Protein AF-A0A2N1PLI0-F1 (afdb_monomer_lite)

Radius of gyration: 13.18 Å; chains: 1; bounding box: 39×27×33 Å

pLDDT: mean 87.38, std 13.5, range [31.52, 97.5]

Foldseek 3Di:
DPPQCAQQQQDRVVPDPCPVPQFVGCVVVVQCTPCNVVDPDPGQQSSVVCVVVVHRHCLQPPCPPDPSSLVPDDPPDDPVRRVVVSVNSNVRSVVCPPPDDD

Secondary structure (DSSP, 8-state):
----SB-TTS-BGGG-TTBTTTB--TTTTTT--GGGGGSS-SS-HHHHHHHHHT-SSGGG-TTPSPHHHHTT--TTS-HHHHHHHHHHHHHHHHTTTT----

Organism: NCBI:txid2013854

Structure (mmCIF, N/CA/C/O backbone):
data_AF-A0A2N1PLI0-F1
#
_entry.id   AF-A0A2N1PLI0-F1
#
loop_
_atom_site.group_PDB
_atom_site.id
_atom_site.type_symbol
_atom_site.label_atom_id
_atom_site.label_alt_id
_atom_site.label_comp_id
_atom_site.label_asym_id
_atom_site.label_entity_id
_atom_site.label_seq_id
_atom_site.pdbx_PDB_ins_code
_atom_site.Cartn_x
_atom_site.Cartn_y
_atom_site.Cartn_z
_atom_site.occupancy
_atom_site.B_iso_or_equiv
_atom_site.auth_seq_id
_atom_site.auth_comp_id
_atom_site.auth_asym_id
_atom_site.auth_atom_id
_atom_site.pdbx_PDB_model_num
ATOM 1 N N . MET A 1 1 ? -20.205 3.738 -10.342 1.00 31.52 1 MET A N 1
ATOM 2 C CA . MET A 1 1 ? -19.297 3.507 -9.199 1.00 31.52 1 MET A CA 1
ATOM 3 C C . MET A 1 1 ? -18.099 4.430 -9.349 1.00 31.52 1 MET A C 1
ATOM 5 O O . MET A 1 1 ? -17.410 4.333 -10.355 1.00 31.52 1 MET A O 1
ATOM 9 N N . LYS A 1 2 ? -17.886 5.378 -8.429 1.00 37.06 2 LYS A N 1
ATOM 10 C CA . LYS A 1 2 ? -16.629 6.140 -8.395 1.00 37.06 2 LYS A CA 1
ATOM 11 C C . LYS A 1 2 ? -15.590 5.237 -7.740 1.00 37.06 2 LYS A C 1
ATOM 13 O O . LYS A 1 2 ? -15.608 5.084 -6.527 1.00 37.06 2 LYS A O 1
ATOM 18 N N . VAL A 1 3 ? -14.750 4.594 -8.546 1.00 47.16 3 VAL A N 1
ATOM 19 C CA . VAL A 1 3 ? -13.606 3.835 -8.032 1.00 47.16 3 VAL A CA 1
ATOM 20 C C . VAL A 1 3 ? -12.694 4.833 -7.326 1.00 47.16 3 VAL A C 1
ATOM 22 O O . VAL A 1 3 ? -12.266 5.825 -7.919 1.00 47.16 3 VAL A O 1
ATOM 25 N N . SER A 1 4 ? -12.471 4.619 -6.032 1.00 62.12 4 SER A N 1
ATOM 26 C CA . SER A 1 4 ? -11.475 5.357 -5.264 1.00 62.12 4 SER A CA 1
ATOM 27 C C . SER A 1 4 ? -10.123 5.158 -5.953 1.00 62.12 4 SER A C 1
ATOM 29 O O . SER A 1 4 ? -9.666 4.029 -6.088 1.00 62.12 4 SER A O 1
ATOM 31 N N . SER A 1 5 ? -9.487 6.234 -6.429 1.00 77.75 5 SER A N 1
ATOM 32 C CA . SER A 1 5 ? -8.141 6.168 -7.026 1.00 77.75 5 SER A CA 1
ATOM 33 C C . SER A 1 5 ? -7.057 5.798 -6.009 1.00 77.75 5 SER A C 1
ATOM 35 O O . SER A 1 5 ? -5.898 5.651 -6.380 1.00 77.75 5 SER A O 1
ATOM 37 N N . LEU A 1 6 ? -7.420 5.685 -4.727 1.00 86.50 6 LEU A N 1
ATOM 38 C CA . LEU A 1 6 ? -6.512 5.336 -3.655 1.00 86.50 6 LEU A CA 1
ATOM 39 C C . LEU A 1 6 ? -6.474 3.819 -3.474 1.00 86.50 6 LEU A C 1
ATOM 41 O O . LEU A 1 6 ? -7.511 3.181 -3.310 1.00 86.50 6 LEU A O 1
ATOM 45 N N . THR A 1 7 ? -5.277 3.247 -3.468 1.00 91.12 7 THR A N 1
ATOM 46 C CA . THR A 1 7 ? -5.082 1.825 -3.178 1.00 91.12 7 THR A CA 1
ATOM 47 C C . THR A 1 7 ? -5.256 1.537 -1.681 1.00 91.12 7 THR A C 1
ATOM 49 O O . THR A 1 7 ? -5.116 2.450 -0.858 1.00 91.12 7 THR A O 1
ATOM 52 N N . PRO A 1 8 ? -5.453 0.266 -1.276 1.00 92.50 8 PRO A N 1
ATOM 53 C CA . PRO A 1 8 ? -5.549 -0.093 0.141 1.00 92.50 8 PRO A CA 1
ATOM 54 C C . PRO A 1 8 ? -4.339 0.330 0.985 1.00 92.50 8 PRO A C 1
ATOM 56 O O . PRO A 1 8 ? -4.476 0.579 2.179 1.00 92.50 8 PRO A O 1
ATOM 59 N N . CYS A 1 9 ? -3.153 0.460 0.378 1.00 94.25 9 CYS A N 1
ATOM 60 C CA . CYS A 1 9 ? -1.942 0.919 1.059 1.00 94.25 9 CYS A CA 1
ATOM 61 C C . CYS A 1 9 ? -1.769 2.453 1.064 1.00 94.25 9 CYS A C 1
ATOM 63 O O . CYS A 1 9 ? -0.817 2.949 1.657 1.00 94.25 9 CYS A O 1
ATOM 65 N N . GLY A 1 10 ? -2.665 3.219 0.434 1.00 92.44 10 GLY A N 1
ATOM 66 C CA . GLY A 1 10 ? -2.609 4.684 0.428 1.00 92.44 10 GLY A CA 1
ATOM 67 C C . GLY A 1 10 ? -1.849 5.312 -0.743 1.00 92.44 10 GLY A C 1
ATOM 68 O O . GLY A 1 10 ? -1.556 6.507 -0.689 1.00 92.44 10 GLY A O 1
ATOM 69 N N . GLN A 1 11 ? -1.531 4.547 -1.793 1.00 91.44 11 GLN A N 1
ATOM 70 C CA . GLN A 1 11 ? -0.988 5.106 -3.037 1.00 91.44 11 GLN A CA 1
ATOM 71 C C . GLN A 1 11 ? -2.107 5.701 -3.893 1.00 91.44 11 GLN A C 1
ATOM 73 O O . GLN A 1 11 ? -3.163 5.085 -4.021 1.00 91.44 11 GLN A O 1
ATOM 78 N N . ASP A 1 12 ? -1.878 6.864 -4.504 1.00 89.75 12 ASP A N 1
ATOM 79 C CA . ASP A 1 12 ? -2.834 7.477 -5.435 1.00 89.75 12 ASP A CA 1
ATOM 80 C C . ASP A 1 12 ? -2.513 7.090 -6.882 1.00 89.75 12 ASP A C 1
ATOM 82 O O . ASP A 1 12 ? -1.507 7.511 -7.458 1.00 89.75 12 ASP A O 1
ATOM 86 N N . CYS A 1 13 ? -3.396 6.304 -7.495 1.00 88.50 13 CYS A N 1
ATOM 87 C CA . CYS A 1 13 ? -3.280 5.895 -8.888 1.00 88.50 13 CYS A CA 1
ATOM 88 C C . CYS A 1 13 ? -3.340 7.078 -9.865 1.00 88.50 13 CYS A C 1
ATOM 90 O O . CYS A 1 13 ? -2.790 6.961 -10.955 1.00 88.50 13 CYS A O 1
ATOM 92 N N . ASN A 1 14 ? -3.935 8.223 -9.500 1.00 86.50 14 ASN A N 1
ATOM 93 C CA . ASN A 1 14 ? -3.998 9.385 -10.400 1.00 86.50 14 ASN A CA 1
ATOM 94 C C . ASN A 1 14 ? -2.616 9.987 -10.690 1.00 86.50 14 ASN A C 1
ATOM 96 O O . ASN A 1 14 ? -2.405 10.536 -11.768 1.00 86.50 14 ASN A O 1
ATOM 100 N N . GLY A 1 15 ? -1.691 9.899 -9.731 1.00 84.38 15 GLY A N 1
ATOM 101 C CA . GLY A 1 15 ? -0.311 10.371 -9.874 1.00 84.38 15 GLY A CA 1
ATOM 102 C C . GLY A 1 15 ? 0.675 9.278 -10.291 1.00 84.38 15 GLY A C 1
ATOM 103 O O . GLY A 1 15 ? 1.872 9.538 -10.388 1.00 84.38 15 GLY A O 1
ATOM 104 N N . CYS A 1 16 ? 0.209 8.045 -10.509 1.00 86.50 16 CYS A N 1
ATOM 105 C CA . CYS A 1 16 ? 1.072 6.897 -10.758 1.00 86.50 16 CYS A CA 1
ATOM 106 C C . CYS A 1 16 ? 1.323 6.699 -12.258 1.00 86.50 16 CYS A C 1
ATOM 108 O O . CYS A 1 16 ? 0.404 6.369 -13.003 1.00 86.50 16 CYS A O 1
ATOM 110 N N . GLY A 1 17 ? 2.583 6.791 -12.694 1.00 87.62 17 GLY A N 1
ATOM 111 C CA . GLY A 1 17 ? 2.965 6.605 -14.103 1.00 87.62 17 GLY A CA 1
ATOM 112 C C . GLY A 1 17 ? 2.745 5.193 -14.673 1.00 87.62 17 GLY A C 1
ATOM 113 O O . GLY A 1 17 ? 2.812 5.013 -15.888 1.00 87.62 17 GLY A O 1
ATOM 114 N N . HIS A 1 18 ? 2.475 4.198 -13.823 1.00 89.31 18 HIS A N 1
ATOM 115 C CA . HIS A 1 18 ? 2.138 2.832 -14.245 1.00 89.31 18 HIS A CA 1
ATOM 116 C C . HIS A 1 18 ? 0.632 2.628 -14.437 1.00 89.31 18 HIS A C 1
ATOM 118 O O . HIS A 1 18 ? 0.215 1.718 -15.156 1.00 89.31 18 HIS A O 1
ATOM 124 N N . PHE A 1 19 ? -0.207 3.441 -13.788 1.00 89.81 19 PHE A N 1
ATOM 125 C CA . PHE A 1 19 ? -1.654 3.302 -13.907 1.00 89.81 19 PHE A CA 1
ATOM 126 C C . PHE A 1 19 ? -2.095 3.662 -15.332 1.00 89.81 19 PHE A C 1
ATOM 128 O O . PHE A 1 19 ? -1.686 4.685 -15.874 1.00 89.81 19 PHE A O 1
ATOM 135 N N . ASN A 1 20 ? -2.891 2.792 -15.960 1.00 88.44 20 ASN A N 1
ATOM 136 C CA . ASN A 1 20 ? -3.220 2.810 -17.395 1.00 88.44 20 ASN A CA 1
ATOM 137 C C . ASN A 1 20 ? -2.023 2.630 -18.351 1.00 88.44 20 ASN A C 1
ATOM 139 O O . ASN A 1 20 ? -2.178 2.768 -19.562 1.00 88.44 20 ASN A O 1
ATOM 143 N N . ASN A 1 21 ? -0.850 2.269 -17.829 1.00 89.62 21 ASN A N 1
ATOM 144 C CA . ASN A 1 21 ? 0.358 1.970 -18.593 1.00 89.62 21 ASN A CA 1
ATOM 145 C C . ASN A 1 21 ? 0.989 0.663 -18.080 1.00 89.62 21 ASN A C 1
ATOM 147 O O . ASN A 1 21 ? 2.038 0.658 -17.440 1.00 89.62 21 ASN A O 1
ATOM 151 N N . GLY A 1 22 ? 0.284 -0.450 -18.292 1.00 86.00 22 GLY A N 1
ATOM 152 C CA . GLY A 1 22 ? 0.680 -1.777 -17.800 1.00 86.00 22 GLY A CA 1
ATOM 153 C C . GLY A 1 22 ? 0.137 -2.142 -16.412 1.00 86.00 22 GLY A C 1
ATOM 154 O O . GLY A 1 22 ? 0.249 -3.292 -16.006 1.00 86.00 22 GLY A O 1
ATOM 155 N N . CYS A 1 23 ? -0.512 -1.214 -15.700 1.00 90.62 23 CYS A N 1
ATOM 156 C CA . CYS A 1 23 ? -1.231 -1.493 -14.454 1.00 90.62 23 CYS A CA 1
ATOM 157 C C . CYS A 1 23 ? -2.687 -1.012 -14.534 1.00 90.62 23 CYS A C 1
ATOM 159 O O . CYS A 1 23 ? -2.947 0.136 -14.896 1.00 90.62 23 CYS A O 1
ATOM 161 N N . VAL A 1 24 ? -3.635 -1.868 -14.138 1.00 89.00 24 VAL A N 1
ATOM 162 C CA . VAL A 1 24 ? -5.077 -1.542 -14.068 1.00 89.00 24 VAL A CA 1
ATOM 163 C C . VAL A 1 24 ? -5.567 -1.264 -12.639 1.00 89.00 24 VAL A C 1
ATOM 165 O O . VAL A 1 24 ? -6.744 -0.991 -12.421 1.00 89.00 24 VAL A O 1
ATOM 168 N N . GLY A 1 25 ? -4.649 -1.264 -11.667 1.00 88.06 25 GLY A N 1
ATOM 169 C CA . GLY A 1 25 ? -4.916 -0.969 -10.259 1.00 88.06 25 GLY A CA 1
ATOM 170 C C . GLY A 1 25 ? -5.250 -2.208 -9.424 1.00 88.06 25 GLY A C 1
ATOM 171 O O . GLY A 1 25 ? -5.864 -3.154 -9.906 1.00 88.06 25 GLY A O 1
ATOM 172 N N . CYS A 1 26 ? -4.868 -2.181 -8.142 1.00 89.62 26 CYS A N 1
ATOM 173 C CA . CYS A 1 26 ? -4.921 -3.356 -7.262 1.00 89.62 26 CYS A CA 1
ATOM 174 C C . CYS A 1 26 ? -6.329 -3.941 -7.088 1.00 89.62 26 CYS A C 1
ATOM 176 O O . CYS A 1 26 ? -6.464 -5.146 -6.941 1.00 89.62 26 CYS A O 1
ATOM 178 N N . MET A 1 27 ? -7.371 -3.101 -7.105 1.00 86.56 27 MET A N 1
ATOM 179 C CA . MET A 1 27 ? -8.761 -3.565 -6.993 1.00 86.56 27 MET A CA 1
ATOM 180 C C . MET A 1 27 ? -9.230 -4.312 -8.244 1.00 86.56 27 MET A C 1
ATOM 182 O O . MET A 1 27 ? -10.055 -5.205 -8.139 1.00 86.56 27 MET A O 1
ATOM 186 N N . ALA A 1 28 ? -8.735 -3.938 -9.426 1.00 89.69 28 ALA A N 1
ATOM 187 C CA . ALA A 1 28 ? -9.103 -4.591 -10.680 1.00 89.69 28 ALA A CA 1
ATOM 188 C C . ALA A 1 28 ? -8.291 -5.869 -10.934 1.00 89.69 28 ALA A C 1
ATOM 190 O O . ALA A 1 28 ? -8.690 -6.690 -11.754 1.00 89.69 28 ALA A O 1
ATOM 191 N N . THR A 1 29 ? -7.155 -6.024 -10.251 1.00 91.94 29 THR A N 1
ATOM 192 C CA . THR A 1 29 ? -6.291 -7.206 -10.338 1.00 91.94 29 THR A CA 1
ATOM 193 C C . THR A 1 29 ? -6.409 -8.139 -9.135 1.00 91.94 29 THR A C 1
ATOM 195 O O . THR A 1 29 ? -5.566 -9.019 -8.991 1.00 91.94 29 THR A O 1
ATOM 198 N N . ASP A 1 30 ? -7.378 -7.921 -8.240 1.00 92.50 30 ASP A N 1
ATOM 199 C CA . ASP A 1 30 ? -7.531 -8.673 -6.985 1.00 92.50 30 ASP A CA 1
ATOM 200 C C . ASP A 1 30 ? -6.215 -8.818 -6.198 1.00 92.50 30 ASP A C 1
ATOM 202 O O . ASP A 1 30 ? -5.844 -9.885 -5.717 1.00 92.50 30 ASP A O 1
ATOM 206 N N . GLY A 1 31 ? -5.473 -7.715 -6.082 1.00 92.62 31 GLY A N 1
ATOM 207 C CA . GLY A 1 31 ? -4.214 -7.683 -5.344 1.00 92.62 31 GLY A CA 1
ATOM 208 C C . GLY A 1 31 ? -2.998 -8.164 -6.130 1.00 92.62 31 GLY A C 1
ATOM 209 O O . GLY A 1 31 ? -1.928 -8.253 -5.533 1.00 92.62 31 GLY A O 1
ATOM 210 N N . VAL A 1 32 ? -3.112 -8.391 -7.445 1.00 93.56 32 VAL A N 1
ATOM 211 C CA . VAL A 1 32 ? -1.998 -8.835 -8.307 1.00 93.56 32 VAL A CA 1
ATOM 212 C C . VAL A 1 32 ? -1.534 -7.738 -9.290 1.00 93.56 32 VAL A C 1
ATOM 214 O O . VAL A 1 32 ? -1.775 -7.833 -10.491 1.00 93.56 32 VAL A O 1
ATOM 217 N N . PRO A 1 33 ? -0.979 -6.600 -8.825 1.00 89.81 33 PRO A N 1
ATOM 218 C CA . PRO A 1 33 ? -0.501 -5.534 -9.712 1.00 89.81 33 PRO A CA 1
ATOM 219 C C . PRO A 1 33 ? 0.779 -5.937 -10.465 1.00 89.81 33 PRO A C 1
ATOM 221 O O . PRO A 1 33 ? 1.403 -6.946 -10.158 1.00 89.81 33 PRO A O 1
ATOM 224 N N . PHE A 1 34 ? 1.208 -5.091 -11.407 1.00 89.00 34 PHE A N 1
ATOM 225 C CA . PHE A 1 34 ? 2.320 -5.361 -12.330 1.00 89.00 34 PHE A CA 1
ATOM 226 C C . PHE A 1 34 ? 3.616 -5.881 -11.676 1.00 89.00 34 PHE A C 1
ATOM 228 O O . PHE A 1 34 ? 4.279 -6.728 -12.251 1.00 89.00 34 PHE A O 1
ATOM 235 N N . TRP A 1 35 ? 3.977 -5.414 -10.475 1.00 89.19 35 TRP A N 1
ATOM 236 C CA . TRP A 1 35 ? 5.234 -5.791 -9.817 1.00 89.19 35 TRP A CA 1
ATOM 237 C C . TRP A 1 35 ? 5.218 -7.197 -9.199 1.00 89.1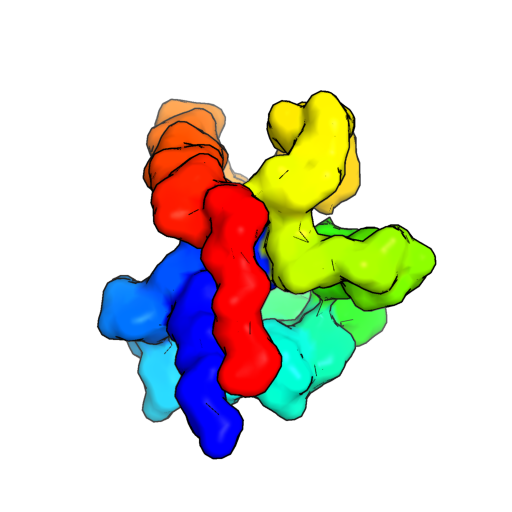9 35 TRP A C 1
ATOM 239 O O . TRP A 1 35 ? 6.272 -7.695 -8.805 1.00 89.19 35 TRP A O 1
ATOM 249 N N . MET A 1 36 ? 4.053 -7.848 -9.112 1.00 91.38 36 MET A N 1
ATOM 250 C CA . MET A 1 36 ? 3.933 -9.184 -8.519 1.00 91.38 36 MET A CA 1
ATOM 251 C C . MET A 1 36 ? 4.722 -10.248 -9.286 1.00 91.38 36 MET A C 1
ATOM 253 O O . MET A 1 36 ? 5.176 -11.212 -8.683 1.00 91.38 36 MET A O 1
ATOM 257 N N . GLU A 1 37 ? 4.973 -10.049 -10.583 1.00 89.94 37 GLU A N 1
ATOM 258 C CA . GLU A 1 37 ? 5.802 -10.961 -11.384 1.00 89.94 37 GLU A CA 1
ATOM 259 C C . GLU A 1 37 ? 7.279 -11.002 -10.939 1.00 89.94 37 GLU A C 1
ATOM 261 O O . GLU A 1 37 ? 8.028 -11.894 -11.339 1.00 89.94 37 GLU A O 1
ATOM 266 N N . HIS A 1 38 ? 7.709 -10.049 -10.106 1.00 90.62 38 HIS A N 1
ATOM 267 C CA . HIS A 1 38 ? 9.084 -9.929 -9.619 1.00 90.62 38 HIS A CA 1
ATOM 268 C C . HIS A 1 38 ? 9.283 -10.450 -8.190 1.00 90.62 38 HIS A C 1
ATOM 270 O O . HIS A 1 38 ? 10.395 -10.373 -7.664 1.00 90.62 38 HIS A O 1
ATOM 276 N N . VAL A 1 39 ? 8.236 -10.966 -7.542 1.00 89.75 39 VAL A N 1
ATOM 277 C CA . VAL A 1 39 ? 8.290 -11.447 -6.154 1.00 89.75 39 VAL A CA 1
ATOM 278 C C . VAL A 1 39 ? 7.736 -12.871 -6.041 1.00 89.75 39 VAL A C 1
ATOM 280 O O . VAL A 1 39 ? 6.842 -13.247 -6.792 1.00 89.75 39 VAL A O 1
ATOM 283 N N . PRO A 1 40 ? 8.218 -13.686 -5.087 1.00 91.81 40 PRO A N 1
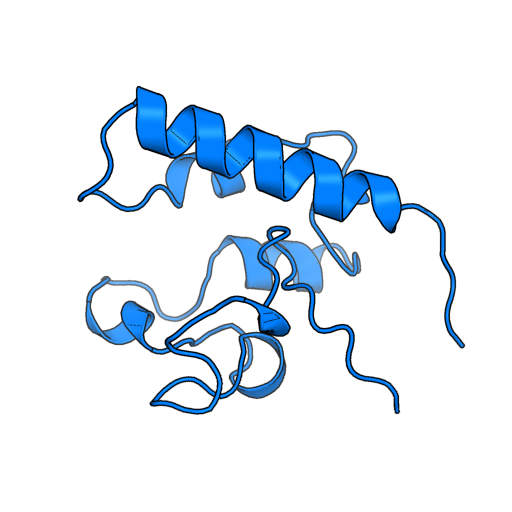ATOM 284 C CA . PRO A 1 40 ? 7.705 -15.035 -4.859 1.00 91.81 40 PRO A CA 1
ATOM 285 C C . PRO A 1 40 ? 6.433 -15.003 -3.990 1.00 91.81 40 PRO A C 1
ATOM 287 O O . PRO A 1 40 ? 6.387 -15.613 -2.923 1.00 91.81 40 PRO A O 1
ATOM 290 N N . MET A 1 41 ? 5.429 -14.231 -4.400 1.00 91.56 41 MET A N 1
ATOM 291 C CA . MET A 1 41 ? 4.140 -14.099 -3.715 1.00 91.56 41 MET A CA 1
ATOM 292 C C . MET A 1 41 ? 3.013 -14.235 -4.739 1.00 91.56 41 MET A C 1
ATOM 294 O O . MET A 1 41 ? 3.164 -13.789 -5.872 1.00 91.56 41 MET A O 1
ATOM 298 N N . ASP A 1 42 ? 1.879 -14.808 -4.338 1.00 92.81 42 ASP A N 1
ATOM 299 C CA . ASP A 1 42 ? 0.736 -14.997 -5.244 1.00 92.81 42 ASP A CA 1
ATOM 300 C C . ASP A 1 42 ? -0.138 -13.739 -5.348 1.00 92.81 42 ASP A C 1
ATOM 302 O O . ASP A 1 42 ? -0.723 -13.460 -6.394 1.00 92.81 42 ASP A O 1
ATOM 306 N N . SER A 1 43 ? -0.204 -12.941 -4.278 1.00 94.31 43 SER A N 1
ATOM 307 C CA . SER A 1 43 ? -0.866 -11.639 -4.284 1.00 94.31 43 SER A CA 1
ATOM 308 C C . SER A 1 43 ? -0.270 -10.696 -3.226 1.00 94.31 43 SER A C 1
ATOM 310 O O . SER A 1 43 ? 0.546 -11.094 -2.391 1.00 94.31 43 SER A O 1
ATOM 312 N N . CYS A 1 44 ? -0.625 -9.413 -3.292 1.00 95.56 44 CYS A N 1
ATOM 313 C CA . CYS A 1 44 ? -0.129 -8.383 -2.387 1.00 95.56 44 CYS A CA 1
ATOM 314 C C . CYS A 1 44 ? -0.624 -8.611 -0.940 1.00 95.56 44 CYS A C 1
ATOM 316 O O . CYS A 1 44 ? -1.822 -8.457 -0.677 1.00 95.56 44 CYS A O 1
ATOM 318 N N . PRO A 1 45 ? 0.277 -8.815 0.045 1.00 95.62 45 PRO A N 1
ATOM 319 C CA . PRO A 1 45 ? -0.107 -9.080 1.436 1.00 95.62 45 PRO A CA 1
ATOM 320 C C . PRO A 1 45 ? -0.942 -7.970 2.085 1.00 95.62 45 PRO A C 1
ATOM 322 O O . PRO A 1 45 ? -1.785 -8.223 2.946 1.00 95.62 45 PRO A O 1
ATOM 325 N N . VAL A 1 46 ? -0.718 -6.711 1.690 1.00 96.00 46 VAL A N 1
ATOM 326 C CA . VAL A 1 46 ? -1.501 -5.574 2.196 1.00 96.00 46 VAL A CA 1
ATOM 327 C C . VAL A 1 46 ? -2.928 -5.601 1.647 1.00 96.00 46 VAL A C 1
ATOM 329 O O . VAL A 1 46 ? -3.870 -5.314 2.388 1.00 96.00 46 VAL A O 1
ATOM 332 N N . PHE A 1 47 ? -3.093 -5.973 0.376 1.00 95.31 47 PHE A N 1
ATOM 333 C CA . PHE A 1 47 ? -4.406 -6.117 -0.241 1.00 95.31 47 PHE A CA 1
ATOM 334 C C . PHE A 1 47 ? -5.187 -7.257 0.421 1.00 95.31 47 PHE A C 1
ATOM 336 O O . PHE A 1 47 ? -6.276 -7.017 0.941 1.00 95.31 47 PHE A O 1
ATOM 343 N N . GLU A 1 48 ? -4.598 -8.452 0.515 1.00 95.88 48 GLU A N 1
ATOM 344 C CA . GLU A 1 48 ? -5.222 -9.603 1.186 1.00 95.88 48 GLU A CA 1
ATOM 345 C C . GLU A 1 48 ? -5.628 -9.273 2.620 1.00 95.88 48 GLU A C 1
ATOM 347 O O . GLU A 1 48 ? -6.747 -9.559 3.040 1.00 95.88 48 GLU A O 1
ATOM 352 N N . CYS A 1 49 ? -4.741 -8.610 3.367 1.00 95.94 49 CYS A N 1
ATOM 353 C CA . CYS A 1 49 ? -5.010 -8.195 4.739 1.00 95.94 49 CYS A CA 1
ATOM 354 C C . CYS A 1 49 ? -6.204 -7.233 4.827 1.00 95.94 49 CYS A C 1
ATOM 356 O O . CYS A 1 49 ? -7.021 -7.364 5.740 1.00 95.94 49 CYS A O 1
ATOM 358 N N . SER A 1 50 ? -6.331 -6.286 3.889 1.00 93.12 50 SER A N 1
ATOM 359 C CA . SER A 1 50 ? -7.464 -5.352 3.856 1.00 93.12 50 SER A CA 1
ATOM 360 C C . SER A 1 50 ? -8.793 -6.066 3.594 1.00 93.12 50 SER A C 1
ATOM 362 O O . SER A 1 50 ? -9.746 -5.872 4.351 1.00 93.12 50 SER A O 1
ATOM 364 N N . VAL A 1 51 ? -8.816 -6.986 2.623 1.00 93.12 51 VAL A N 1
ATOM 365 C CA . VAL A 1 51 ? -9.991 -7.801 2.282 1.00 93.12 51 VAL A CA 1
ATOM 366 C C . VAL A 1 51 ? -10.378 -8.708 3.448 1.00 93.12 51 VAL A C 1
ATOM 368 O O . VAL A 1 51 ? -11.528 -8.695 3.882 1.00 93.12 51 VAL A O 1
ATOM 371 N N . ALA A 1 52 ? -9.417 -9.439 4.018 1.00 94.50 52 ALA A N 1
ATOM 372 C CA . ALA A 1 52 ? -9.651 -10.351 5.136 1.00 94.50 52 ALA A CA 1
ATOM 373 C C . ALA A 1 52 ? -10.178 -9.634 6.391 1.00 94.50 52 ALA A C 1
ATOM 375 O O . ALA A 1 52 ? -10.938 -10.211 7.167 1.00 94.50 52 ALA A O 1
ATOM 376 N N . ARG A 1 53 ? -9.786 -8.372 6.599 1.00 92.19 53 ARG A N 1
ATOM 377 C CA . ARG A 1 53 ? -10.261 -7.534 7.711 1.00 92.19 53 ARG A CA 1
ATOM 378 C C . ARG A 1 53 ? -11.536 -6.755 7.392 1.00 92.19 53 ARG A C 1
ATOM 380 O O . ARG A 1 53 ? -12.080 -6.135 8.303 1.00 92.19 53 ARG A O 1
ATOM 387 N N . GLY A 1 54 ? -11.998 -6.760 6.142 1.00 90.50 54 GLY A N 1
ATOM 388 C CA . GLY A 1 54 ? -13.156 -5.981 5.704 1.00 90.50 54 GLY A CA 1
ATOM 389 C C . GLY A 1 54 ? -12.951 -4.467 5.814 1.00 90.50 54 GLY A C 1
ATOM 390 O O . GLY A 1 54 ? -13.905 -3.748 6.101 1.00 90.50 54 GLY A O 1
ATOM 391 N N . VAL A 1 55 ? -11.717 -3.985 5.635 1.00 88.75 55 VAL A N 1
ATOM 392 C CA . VAL A 1 55 ? -11.390 -2.548 5.621 1.00 88.75 55 VAL A CA 1
ATOM 393 C C . VAL A 1 55 ? -11.087 -2.091 4.198 1.00 88.75 55 VAL A C 1
ATOM 395 O O . VAL A 1 55 ? -10.476 -2.834 3.434 1.00 88.75 55 VAL A O 1
ATOM 398 N N . GLU A 1 56 ? -11.472 -0.864 3.841 1.00 87.56 56 GLU A N 1
ATOM 399 C CA . GLU A 1 56 ? -11.187 -0.315 2.504 1.00 87.56 56 GLU A CA 1
ATOM 400 C C . GLU A 1 56 ? -9.686 -0.074 2.322 1.00 87.56 56 GLU A C 1
ATOM 402 O O . GLU A 1 56 ? -9.107 -0.348 1.271 1.00 87.56 56 GLU A O 1
ATOM 407 N N . HIS A 1 57 ? -9.038 0.431 3.370 1.00 91.88 57 HIS A N 1
ATOM 408 C CA . HIS A 1 57 ? -7.625 0.758 3.328 1.00 91.88 57 HIS A CA 1
ATOM 409 C C . HIS A 1 57 ? -6.970 0.670 4.707 1.00 91.88 57 HIS A C 1
ATOM 411 O O . HIS A 1 57 ? -7.628 0.731 5.749 1.00 91.88 57 HIS A O 1
ATOM 417 N N . CYS A 1 58 ? -5.639 0.597 4.730 1.00 93.62 58 CYS A N 1
ATOM 418 C CA . CYS A 1 58 ? -4.843 0.499 5.951 1.00 93.62 58 CYS A CA 1
ATOM 419 C C . CYS A 1 58 ? -5.105 1.635 6.949 1.00 93.62 58 CYS A C 1
ATOM 421 O O . CYS A 1 58 ? -4.913 1.438 8.145 1.00 93.62 58 CYS A O 1
ATOM 423 N N . GLY A 1 59 ? -5.583 2.793 6.485 1.00 91.75 59 GLY A N 1
ATOM 424 C CA . GLY A 1 59 ? -5.977 3.913 7.336 1.00 91.75 59 GLY A CA 1
ATOM 425 C C . GLY A 1 59 ? -7.060 3.557 8.354 1.00 91.75 59 GLY A C 1
ATOM 426 O O . GLY A 1 59 ? -7.065 4.118 9.446 1.00 91.75 59 GLY A O 1
ATOM 427 N N . ASP A 1 60 ? -7.935 2.596 8.064 1.00 90.38 60 ASP A N 1
ATOM 428 C CA . ASP A 1 60 ? -8.992 2.176 8.997 1.00 90.38 60 ASP A CA 1
ATOM 429 C C . ASP A 1 60 ? -8.478 1.186 10.050 1.00 90.38 60 ASP A C 1
ATOM 431 O O . ASP A 1 60 ? -9.156 0.896 11.035 1.00 90.38 60 ASP A O 1
ATOM 435 N N . CYS A 1 61 ? -7.245 0.698 9.892 1.00 90.38 61 CYS A N 1
ATOM 436 C CA . CYS A 1 61 ? -6.598 -0.166 10.862 1.00 90.38 61 CYS A CA 1
ATOM 437 C C . CYS A 1 61 ? -5.961 0.663 11.988 1.00 90.38 61 CYS A C 1
ATOM 439 O O . CYS A 1 61 ? -5.171 1.578 11.751 1.00 90.38 61 CYS A O 1
ATOM 441 N N . THR A 1 62 ? -6.247 0.306 13.240 1.00 88.38 62 THR A N 1
ATOM 442 C CA . THR A 1 62 ? -5.638 0.941 14.424 1.00 88.38 62 THR A CA 1
ATOM 443 C C . THR A 1 62 ? -4.151 0.630 14.572 1.00 88.38 62 THR A C 1
ATOM 445 O O . THR A 1 62 ? -3.437 1.374 15.236 1.00 88.38 62 THR A O 1
ATOM 448 N N . SER A 1 63 ? -3.673 -0.444 13.939 1.00 90.31 63 SER A N 1
ATOM 449 C CA . SER A 1 63 ? -2.272 -0.872 13.975 1.00 90.31 63 SER A CA 1
ATOM 450 C C . SER A 1 63 ? -1.412 -0.267 12.860 1.00 90.31 63 SER A C 1
ATOM 452 O O . SER A 1 63 ? -0.280 -0.704 12.689 1.00 90.31 63 SER A O 1
ATOM 454 N N . TYR A 1 64 ? -1.929 0.674 12.064 1.00 90.94 64 TYR A N 1
ATOM 455 C CA . TYR A 1 64 ? -1.174 1.281 10.966 1.00 90.94 64 TYR A CA 1
ATOM 456 C C . TYR A 1 64 ? -0.118 2.302 11.456 1.00 90.94 64 TYR A C 1
ATOM 458 O O . TYR A 1 64 ? -0.467 3.171 12.261 1.00 90.94 64 TYR A O 1
ATOM 466 N N . PRO A 1 65 ? 1.120 2.287 10.913 1.00 93.88 65 PRO A N 1
ATOM 467 C CA . PRO A 1 65 ? 1.671 1.280 10.002 1.00 93.88 65 PRO A CA 1
ATOM 468 C C . PRO A 1 65 ? 2.051 -0.004 10.754 1.00 93.88 65 PRO A C 1
ATOM 470 O O . PRO A 1 65 ? 2.762 0.032 11.755 1.00 93.88 65 PRO A O 1
ATOM 473 N N . CYS A 1 66 ? 1.575 -1.152 10.269 1.00 95.81 66 CYS A N 1
ATOM 474 C CA . CYS A 1 66 ? 1.892 -2.454 10.855 1.00 95.81 66 CYS A CA 1
ATOM 475 C C . CYS A 1 66 ? 3.035 -3.131 10.095 1.00 95.81 66 CYS A C 1
ATOM 477 O O . CYS A 1 66 ? 3.398 -2.720 8.994 1.00 95.81 66 CYS A O 1
ATOM 479 N N . ARG A 1 67 ? 3.555 -4.233 10.644 1.00 96.25 67 ARG A N 1
ATOM 480 C CA . ARG A 1 67 ? 4.637 -4.997 10.016 1.00 96.25 67 ARG A CA 1
ATOM 481 C C . ARG A 1 67 ? 4.321 -5.444 8.582 1.00 96.25 67 ARG A C 1
ATOM 483 O O . ARG A 1 67 ? 5.135 -5.209 7.711 1.00 96.25 67 ARG A O 1
ATOM 490 N N . THR A 1 68 ? 3.133 -5.990 8.306 1.00 95.44 68 THR A N 1
ATOM 491 C CA . THR A 1 68 ? 2.739 -6.401 6.937 1.00 95.44 68 THR A CA 1
ATOM 492 C C . THR A 1 68 ? 2.844 -5.261 5.924 1.00 95.44 68 THR A C 1
ATOM 494 O O . THR A 1 68 ? 3.184 -5.486 4.770 1.00 95.44 68 THR A O 1
ATOM 497 N N . TYR A 1 69 ? 2.544 -4.036 6.355 1.00 96.12 69 TYR A N 1
ATOM 498 C CA . TYR A 1 69 ? 2.673 -2.851 5.520 1.00 96.12 69 TYR A CA 1
ATOM 499 C C . TYR A 1 69 ? 4.139 -2.421 5.363 1.00 96.12 69 TYR A C 1
ATOM 501 O O . TYR A 1 69 ? 4.567 -2.116 4.254 1.00 96.12 69 TYR A O 1
ATOM 509 N N . MET A 1 70 ? 4.903 -2.418 6.461 1.00 96.00 70 MET A N 1
ATOM 510 C CA . MET A 1 70 ? 6.315 -2.017 6.462 1.00 96.00 70 MET A CA 1
ATOM 511 C C . MET A 1 70 ? 7.215 -2.994 5.696 1.00 96.00 70 MET A C 1
ATOM 513 O O . MET A 1 70 ? 8.150 -2.561 5.032 1.00 96.00 70 MET A O 1
ATOM 517 N N . ASP A 1 71 ? 6.903 -4.289 5.739 1.00 93.44 71 ASP A N 1
ATOM 518 C CA . ASP A 1 71 ? 7.649 -5.346 5.050 1.00 93.44 71 ASP A CA 1
ATOM 519 C C . ASP A 1 71 ? 7.431 -5.297 3.521 1.00 93.44 71 ASP A C 1
ATOM 521 O O . ASP A 1 71 ? 8.238 -5.841 2.773 1.00 93.44 71 ASP A O 1
ATOM 525 N N . LEU A 1 72 ? 6.392 -4.599 3.033 1.00 91.38 72 LEU A N 1
ATOM 526 C CA . LEU A 1 72 ? 6.123 -4.397 1.599 1.00 91.38 72 LEU A CA 1
ATOM 527 C C . LEU A 1 72 ? 6.921 -3.224 0.997 1.00 91.38 72 LEU A C 1
ATOM 529 O O . LEU A 1 72 ? 6.478 -2.552 0.060 1.00 91.38 72 LEU A O 1
ATOM 533 N N . ARG A 1 73 ? 8.085 -2.936 1.575 1.00 92.81 73 ARG A N 1
ATOM 534 C CA . ARG A 1 73 ? 9.015 -1.922 1.089 1.00 92.81 73 ARG A CA 1
ATOM 535 C C . ARG A 1 73 ? 9.617 -2.362 -0.239 1.00 92.81 73 ARG A C 1
ATOM 537 O O . ARG A 1 73 ? 10.068 -3.495 -0.378 1.00 92.81 73 ARG A O 1
ATOM 544 N N . ASP A 1 74 ? 9.673 -1.438 -1.193 1.00 91.12 74 ASP A N 1
ATOM 545 C CA . ASP A 1 74 ? 10.419 -1.651 -2.430 1.00 91.12 74 ASP A CA 1
ATOM 546 C C . ASP A 1 74 ? 11.921 -1.790 -2.090 1.00 91.12 74 ASP A C 1
ATOM 548 O O . ASP A 1 74 ? 12.492 -0.874 -1.481 1.00 91.12 74 ASP A O 1
ATOM 552 N N . PRO A 1 75 ? 12.583 -2.912 -2.438 1.00 91.56 75 PRO A N 1
ATOM 553 C CA . PRO A 1 75 ? 14.001 -3.115 -2.144 1.00 91.56 75 PRO A CA 1
ATOM 554 C C . PRO A 1 75 ? 14.929 -2.081 -2.795 1.00 91.56 75 PRO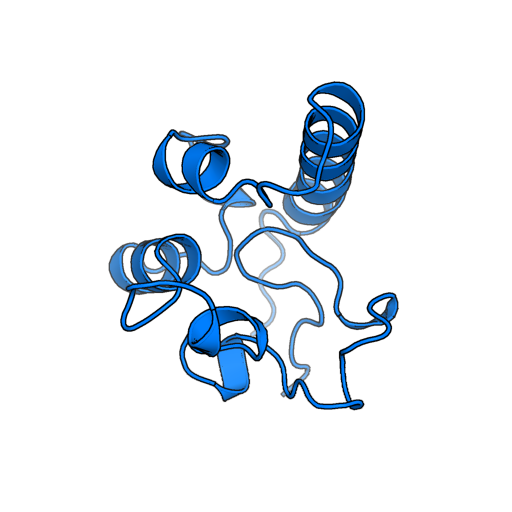 A C 1
ATOM 556 O O . PRO A 1 75 ? 16.054 -1.908 -2.332 1.00 91.56 75 PRO A O 1
ATOM 559 N N . SER A 1 76 ? 14.480 -1.406 -3.858 1.00 93.00 76 SER A N 1
ATOM 560 C CA . SER A 1 76 ? 15.246 -0.371 -4.561 1.00 93.00 76 SER A CA 1
ATOM 561 C C . SER A 1 76 ? 15.239 0.992 -3.863 1.00 93.00 76 SER A C 1
ATOM 563 O O . SER A 1 76 ? 16.073 1.837 -4.186 1.00 93.00 76 SER A O 1
ATOM 565 N N . MET A 1 77 ? 14.334 1.214 -2.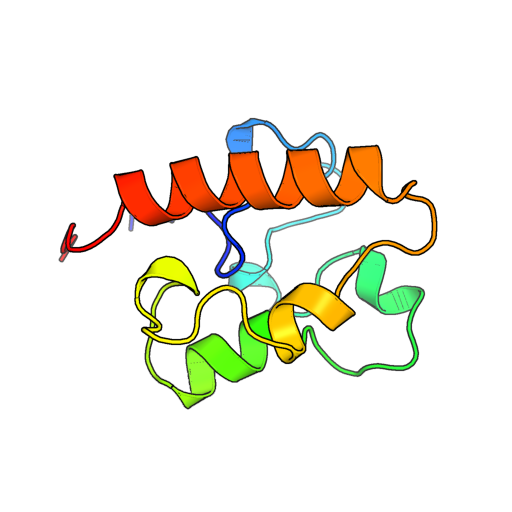903 1.00 95.06 77 MET A N 1
ATOM 566 C CA . MET A 1 77 ? 14.278 2.463 -2.141 1.00 95.06 77 MET A CA 1
ATOM 567 C C . MET A 1 77 ? 15.387 2.531 -1.085 1.00 95.06 77 MET A C 1
ATOM 569 O O . MET A 1 77 ? 15.778 1.512 -0.505 1.00 95.06 77 MET A O 1
ATOM 573 N N . SER A 1 78 ? 15.858 3.743 -0.787 1.00 97.50 78 SER A N 1
ATOM 574 C CA . SER A 1 78 ? 16.568 4.036 0.464 1.00 97.50 78 SER A CA 1
ATOM 575 C C . SER A 1 78 ? 15.594 4.097 1.644 1.00 97.50 78 SER A C 1
ATOM 577 O O . SER A 1 78 ? 14.373 4.095 1.462 1.00 97.50 78 SER A O 1
ATOM 579 N N . ASP A 1 79 ? 16.124 4.127 2.866 1.00 96.25 79 ASP A N 1
ATOM 580 C CA . ASP A 1 79 ? 15.291 4.240 4.066 1.00 96.25 79 ASP A CA 1
ATOM 581 C C . ASP A 1 79 ? 14.559 5.585 4.099 1.00 96.25 79 ASP A C 1
ATOM 583 O O . ASP A 1 79 ? 13.363 5.621 4.364 1.00 96.25 79 ASP A O 1
ATOM 587 N N . GLU A 1 80 ? 15.227 6.667 3.693 1.00 97.50 80 GLU A N 1
ATOM 588 C CA . GLU A 1 80 ? 14.631 8.002 3.601 1.00 97.50 80 GLU A CA 1
ATOM 589 C C . GLU A 1 80 ? 13.496 8.044 2.572 1.00 97.50 80 GLU A C 1
ATOM 591 O O . GLU A 1 80 ? 12.410 8.537 2.869 1.00 97.50 80 GLU A O 1
ATOM 596 N N . GLN A 1 81 ? 13.713 7.475 1.380 1.00 97.19 81 GLN A N 1
ATOM 597 C CA . GLN A 1 81 ? 12.678 7.404 0.342 1.00 97.19 81 GLN A CA 1
ATOM 598 C C . GLN A 1 81 ? 11.474 6.577 0.798 1.00 97.19 81 GLN A C 1
ATOM 600 O O . GLN A 1 81 ? 10.324 6.900 0.483 1.00 97.19 81 GLN A O 1
ATOM 605 N N . TRP A 1 82 ? 11.729 5.491 1.530 1.00 96.06 82 TRP A N 1
ATOM 606 C CA . TRP A 1 82 ? 10.667 4.673 2.091 1.00 96.06 82 TRP A CA 1
ATOM 607 C C . TRP A 1 82 ? 9.875 5.439 3.151 1.00 96.06 82 TRP A C 1
ATOM 609 O O . TRP A 1 82 ? 8.647 5.484 3.065 1.00 96.06 82 TRP A O 1
ATOM 619 N N . ASP A 1 83 ? 10.553 6.083 4.097 1.00 95.88 83 ASP A N 1
ATOM 620 C CA . ASP A 1 83 ? 9.925 6.853 5.172 1.00 95.88 83 ASP A CA 1
ATOM 621 C C . ASP A 1 83 ? 9.084 8.017 4.628 1.00 95.88 83 ASP A C 1
ATOM 623 O O . ASP A 1 83 ? 7.937 8.206 5.053 1.00 95.88 83 ASP A O 1
ATOM 627 N N . GLU A 1 84 ? 9.598 8.745 3.632 1.00 96.44 84 GLU A N 1
ATOM 628 C CA . GLU A 1 84 ? 8.846 9.771 2.900 1.00 96.44 84 GLU A CA 1
ATOM 629 C C . GLU A 1 84 ? 7.594 9.173 2.249 1.00 96.44 84 GLU A C 1
ATOM 631 O O . GLU A 1 84 ? 6.481 9.662 2.462 1.00 96.44 84 GLU A O 1
ATOM 636 N N . SER A 1 85 ? 7.733 8.046 1.543 1.00 94.31 85 SER A N 1
ATOM 637 C CA . SER A 1 85 ? 6.594 7.389 0.900 1.00 94.31 85 SER A CA 1
ATOM 638 C C . SER A 1 85 ? 5.539 6.911 1.905 1.00 94.31 85 SER A C 1
ATOM 640 O O . SER A 1 85 ? 4.337 7.018 1.645 1.00 94.31 85 SER A O 1
ATOM 642 N N . VAL A 1 86 ? 5.944 6.408 3.075 1.00 95.56 86 VAL A N 1
ATOM 643 C CA . VAL A 1 86 ? 5.017 6.027 4.153 1.00 95.56 86 VAL A CA 1
ATOM 644 C C . VAL A 1 86 ? 4.295 7.250 4.723 1.00 95.56 86 VAL A C 1
ATOM 646 O O . VAL A 1 86 ? 3.090 7.169 4.994 1.00 95.56 86 VAL A O 1
ATOM 649 N N . SER A 1 87 ? 4.992 8.379 4.875 1.00 95.00 87 SER A N 1
ATOM 650 C CA . SER A 1 87 ? 4.404 9.648 5.316 1.00 95.00 87 SER A CA 1
ATOM 651 C C . SER A 1 87 ? 3.345 10.156 4.331 1.00 95.00 87 SER A C 1
ATOM 653 O O . SER A 1 87 ? 2.212 10.436 4.735 1.00 95.00 87 SER A O 1
ATOM 655 N N . ASP A 1 88 ? 3.652 10.172 3.035 1.00 93.25 88 ASP A N 1
ATOM 656 C CA . ASP A 1 88 ? 2.725 10.622 1.989 1.00 93.25 88 ASP A CA 1
ATOM 657 C C . ASP A 1 88 ? 1.470 9.747 1.923 1.00 93.25 88 ASP A C 1
ATOM 659 O O . ASP A 1 88 ? 0.333 10.233 1.944 1.00 93.25 88 ASP A O 1
ATOM 663 N N . ARG A 1 89 ? 1.652 8.422 1.944 1.00 93.94 89 ARG A N 1
ATOM 664 C CA . ARG A 1 89 ? 0.531 7.473 1.982 1.00 93.94 89 ARG A CA 1
ATOM 665 C C . ARG A 1 89 ? -0.303 7.650 3.247 1.00 93.94 89 ARG A C 1
ATOM 667 O O . ARG A 1 89 ? -1.529 7.577 3.187 1.00 93.94 89 ARG A O 1
ATOM 674 N N . ARG A 1 90 ? 0.320 7.948 4.396 1.00 93.38 90 ARG A N 1
ATOM 675 C CA . ARG A 1 90 ? -0.405 8.252 5.641 1.00 93.38 90 ARG A CA 1
ATOM 676 C C . ARG A 1 90 ? -1.292 9.487 5.492 1.00 93.38 90 ARG A C 1
ATOM 678 O O . ARG A 1 90 ? -2.425 9.449 5.972 1.00 93.38 90 ARG A O 1
ATOM 685 N N . VAL A 1 91 ? -0.823 10.549 4.835 1.00 91.69 91 VAL A N 1
ATOM 686 C CA . VAL A 1 91 ? -1.646 11.739 4.550 1.00 91.69 91 VAL A CA 1
ATOM 687 C C . VAL A 1 91 ? -2.870 11.353 3.720 1.00 91.69 91 VAL A C 1
ATOM 689 O O . VAL A 1 91 ? -3.995 11.700 4.091 1.00 91.69 91 VAL A O 1
ATOM 692 N N . ASN A 1 92 ? -2.678 10.560 2.664 1.00 90.69 92 ASN A N 1
ATOM 693 C CA . ASN A 1 92 ? -3.773 10.108 1.804 1.00 90.69 92 ASN A CA 1
ATOM 694 C C . ASN A 1 92 ? -4.808 9.257 2.554 1.00 90.69 92 ASN A C 1
ATOM 696 O O . ASN A 1 92 ? -6.014 9.473 2.413 1.00 90.69 92 ASN A O 1
ATOM 700 N N . LEU A 1 93 ? -4.345 8.315 3.380 1.00 90.62 93 LEU A N 1
ATOM 701 C CA . LEU A 1 93 ? -5.195 7.435 4.184 1.00 90.62 93 LEU A CA 1
ATOM 702 C C . LEU A 1 93 ? -6.002 8.221 5.228 1.00 90.62 93 LEU A C 1
ATOM 704 O O . LEU A 1 93 ? -7.201 8.003 5.392 1.00 90.62 93 LEU A O 1
ATOM 708 N N . VAL A 1 94 ? -5.377 9.179 5.921 1.00 85.50 94 VAL A N 1
ATOM 709 C CA . VAL A 1 94 ? -6.068 10.013 6.920 1.00 85.50 94 VAL A CA 1
ATOM 710 C C . VAL A 1 94 ? -7.098 10.931 6.264 1.00 85.50 94 VAL A C 1
ATOM 712 O O . VAL A 1 94 ? -8.185 11.100 6.811 1.00 85.50 94 VAL A O 1
ATOM 715 N N . ALA A 1 95 ? -6.812 11.473 5.078 1.00 82.50 95 ALA A N 1
ATOM 716 C CA . ALA A 1 95 ? -7.750 12.326 4.347 1.00 82.50 95 ALA A CA 1
ATOM 717 C C . ALA A 1 95 ? -9.049 11.605 3.928 1.00 82.50 95 ALA A C 1
ATOM 719 O O . ALA A 1 95 ? -10.035 12.267 3.564 1.00 82.50 95 ALA A O 1
ATOM 720 N N . ARG A 1 96 ? -9.057 10.265 3.962 1.00 72.38 96 ARG A N 1
ATOM 721 C CA . ARG A 1 96 ? -10.193 9.415 3.577 1.00 72.38 96 ARG A CA 1
ATOM 722 C C . ARG A 1 96 ? -10.839 8.638 4.725 1.00 72.38 96 ARG A C 1
ATOM 724 O O . ARG A 1 96 ? -11.951 8.153 4.540 1.00 72.38 96 ARG A O 1
ATOM 731 N N . ARG A 1 97 ? -10.240 8.630 5.921 1.00 70.19 97 ARG A N 1
ATOM 732 C CA . ARG A 1 97 ? -10.848 8.048 7.130 1.00 70.19 97 ARG A CA 1
ATOM 733 C C . ARG A 1 97 ? -12.288 8.525 7.333 1.00 70.19 97 ARG A C 1
ATOM 735 O O . ARG A 1 97 ? -12.552 9.725 7.387 1.00 70.19 97 ARG A O 1
ATOM 742 N N . GLY A 1 98 ? -13.209 7.575 7.489 1.00 59.69 98 GLY A N 1
ATOM 743 C CA . GLY A 1 98 ? -14.610 7.846 7.831 1.00 59.69 98 GLY A CA 1
ATOM 744 C C . GLY A 1 98 ? -15.452 8.48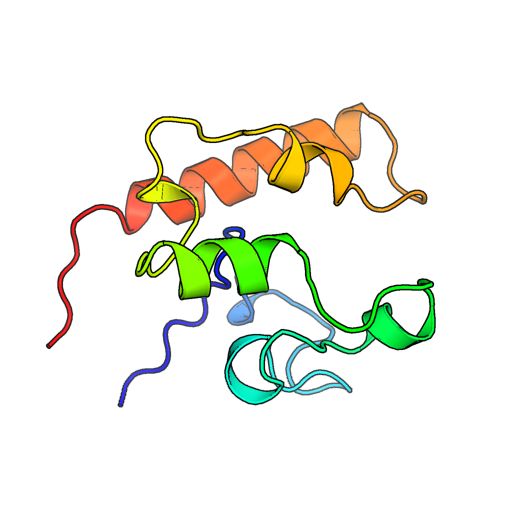3 6.719 1.00 59.69 98 GLY A C 1
ATOM 745 O O . GLY A 1 98 ? -16.598 8.854 6.977 1.00 59.69 98 GLY A O 1
ATOM 746 N N . LYS A 1 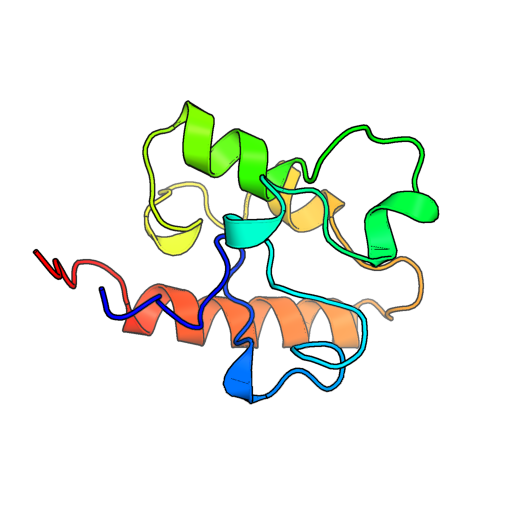99 ? -14.936 8.613 5.488 1.00 55.38 99 LYS A N 1
ATOM 747 C CA . LYS A 1 99 ? -15.739 9.045 4.335 1.00 55.38 99 LYS A CA 1
ATOM 748 C C . LYS A 1 99 ? -16.466 7.847 3.737 1.00 55.38 99 LYS A C 1
ATOM 750 O O . LYS A 1 99 ? -15.955 7.161 2.865 1.00 55.38 99 LYS A O 1
ATOM 755 N N . ILE A 1 100 ? -17.684 7.627 4.212 1.00 43.16 100 ILE A N 1
ATOM 756 C CA . ILE A 1 100 ? -18.613 6.639 3.668 1.00 43.16 100 ILE A CA 1
ATOM 757 C C . ILE A 1 100 ? -19.146 7.161 2.323 1.00 43.16 100 ILE A C 1
ATOM 759 O O . ILE A 1 100 ? -19.911 8.126 2.296 1.00 43.16 100 ILE A O 1
ATOM 763 N N . PHE A 1 101 ? -18.759 6.532 1.215 1.00 46.31 101 PHE A N 1
ATOM 764 C CA . PHE A 1 101 ? -19.401 6.724 -0.089 1.00 46.31 101 PHE A CA 1
ATOM 765 C C . PHE A 1 101 ? -20.244 5.479 -0.405 1.00 46.31 101 PHE A C 1
ATOM 767 O O . PHE A 1 101 ? -19.717 4.507 -0.938 1.00 46.31 101 PHE A O 1
ATOM 774 N N . TRP A 1 102 ? -21.531 5.507 -0.032 1.00 43.69 102 TRP A N 1
ATOM 775 C CA . TRP A 1 102 ? -22.547 4.591 -0.576 1.00 43.69 102 TRP A CA 1
ATOM 776 C C . TRP A 1 102 ? -22.918 5.006 -2.005 1.00 43.69 102 TRP A C 1
ATOM 778 O O . TRP A 1 102 ? -23.000 6.234 -2.256 1.00 43.69 102 TRP A O 1
#

InterPro domains:
  IPR024227 Domain of unknown function DUF3795 [PF12675] (7-69)

Sequence (102 aa):
MKVSSLTPCGQDCNGCGHFNNGCVGCMATDGVPFWMEHVPMDSCPVFECSVARGVEHCGDCTSYPCRTYMDLRDPSMSDEQWDESVSDRRVNLVARRGKIFW